Protein AF-A0A971YNJ7-F1 (afdb_monomer)

Solvent-accessible surface area (backbone atoms only — not comparable to full-atom values): 4835 Å² total; per-residue (Å²): 136,89,88,73,68,62,66,61,50,50,54,51,50,53,51,50,54,55,59,62,59,70,74,67,78,71,73,86,82,65,69,62,90,64,48,41,49,48,51,80,79,37,76,82,66,84,83,83,53,37,49,50,30,48,76,39,96,84,55,41,60,40,90,91,43,86,55,85,71,58,70,41,77,112

Nearest PDB structures (foldseek):
  1r44-assembly2_B  TM=9.311E-01  e=6.164E-02  Enterococcus faecium

Structure (mmCIF, N/CA/C/O backbone):
data_AF-A0A971YNJ7-F1
#
_entry.id   AF-A0A971YNJ7-F1
#
loop_
_atom_site.group_PDB
_atom_site.id
_atom_site.type_symbol
_atom_site.label_atom_id
_atom_site.label_alt_id
_atom_site.label_comp_id
_atom_site.label_asym_id
_atom_site.label_entity_id
_atom_site.label_seq_id
_atom_site.pdbx_PDB_ins_code
_atom_site.Cartn_x
_atom_site.Cartn_y
_atom_site.Cartn_z
_atom_site.occupancy
_atom_site.B_iso_or_equiv
_atom_site.auth_seq_id
_atom_site.auth_comp_id
_atom_site.auth_asym_id
_atom_site.auth_atom_id
_atom_site.pdbx_PDB_model_num
ATOM 1 N N . MET A 1 1 ? 19.225 -3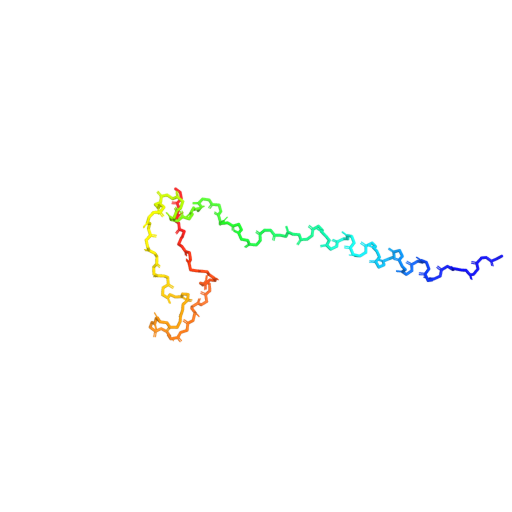6.187 50.979 1.00 40.59 1 MET A N 1
ATOM 2 C CA . MET A 1 1 ? 17.898 -36.091 50.328 1.00 40.59 1 MET A CA 1
ATOM 3 C C . MET A 1 1 ? 17.745 -34.664 49.797 1.00 40.59 1 MET A C 1
ATOM 5 O O . MET A 1 1 ? 17.605 -33.739 50.580 1.00 40.59 1 MET A O 1
ATOM 9 N N . PHE A 1 2 ? 17.970 -34.459 48.493 1.00 50.88 2 PHE A N 1
ATOM 10 C CA . PHE A 1 2 ? 18.173 -33.143 47.860 1.00 50.88 2 PHE A CA 1
ATOM 11 C C . PHE A 1 2 ? 16.852 -32.382 47.643 1.00 50.88 2 PHE A C 1
ATOM 13 O O . PHE A 1 2 ? 16.208 -32.549 46.608 1.00 50.88 2 PHE A O 1
ATOM 20 N N . VAL A 1 3 ? 16.477 -31.502 48.574 1.00 56.34 3 VAL A N 1
ATOM 21 C CA . VAL A 1 3 ? 15.315 -30.601 48.437 1.00 56.34 3 VAL A CA 1
ATOM 22 C C . VAL A 1 3 ? 15.789 -29.191 48.056 1.00 56.34 3 VAL A C 1
ATOM 24 O O . VAL A 1 3 ? 15.752 -28.257 48.841 1.00 56.34 3 VAL A O 1
ATOM 27 N N . LEU A 1 4 ? 16.289 -29.050 46.826 1.00 54.22 4 LEU A N 1
ATOM 28 C CA . LEU A 1 4 ? 16.682 -27.766 46.205 1.00 54.22 4 LEU A CA 1
ATOM 29 C C . LEU A 1 4 ? 16.072 -27.601 44.796 1.00 54.22 4 LEU A C 1
ATOM 31 O O . LEU A 1 4 ? 16.564 -26.826 43.977 1.00 54.22 4 LEU A O 1
ATOM 35 N N . LYS A 1 5 ? 15.030 -28.377 44.470 1.00 58.06 5 LYS A N 1
ATOM 36 C CA . LYS A 1 5 ? 14.694 -28.744 43.084 1.00 58.06 5 LYS A CA 1
ATOM 37 C C . LYS A 1 5 ? 13.429 -28.154 42.417 1.00 58.06 5 LYS A C 1
ATOM 39 O O . LYS A 1 5 ? 13.196 -28.563 41.288 1.00 58.06 5 LYS A O 1
ATOM 44 N N . PRO A 1 6 ? 12.656 -27.195 42.976 1.00 59.12 6 PRO A N 1
ATOM 45 C CA . PRO A 1 6 ? 11.587 -26.543 42.204 1.00 59.12 6 PRO A CA 1
ATOM 46 C C . PRO A 1 6 ? 12.022 -25.207 41.577 1.00 59.12 6 PRO A C 1
ATOM 48 O O . PRO A 1 6 ? 11.742 -24.965 40.410 1.00 59.12 6 PRO A O 1
ATOM 51 N N . ILE A 1 7 ? 12.784 -24.368 42.294 1.00 65.50 7 ILE A N 1
ATOM 52 C CA . ILE A 1 7 ? 13.144 -23.008 41.835 1.00 65.50 7 ILE A CA 1
ATOM 53 C C . ILE A 1 7 ? 14.093 -23.056 40.631 1.00 65.50 7 ILE A C 1
ATOM 55 O O . ILE A 1 7 ? 13.879 -22.367 39.641 1.00 65.50 7 ILE A O 1
ATOM 59 N N . LYS A 1 8 ? 15.112 -23.926 40.670 1.00 67.12 8 LYS A N 1
ATOM 60 C CA . LYS A 1 8 ? 16.030 -24.122 39.533 1.00 67.12 8 LYS A CA 1
ATOM 61 C C . LYS A 1 8 ? 15.299 -24.680 38.310 1.00 67.12 8 LYS A C 1
ATOM 63 O O . LYS A 1 8 ? 15.590 -24.278 37.194 1.00 67.12 8 LYS A O 1
ATOM 68 N N . SER A 1 9 ? 14.329 -25.571 38.533 1.00 71.06 9 SER A N 1
ATOM 69 C CA . SER A 1 9 ? 13.495 -26.144 37.473 1.00 71.06 9 SER A CA 1
ATOM 70 C C . SER A 1 9 ? 12.583 -25.091 36.841 1.00 71.06 9 SER A C 1
ATOM 72 O O . SER A 1 9 ? 12.425 -25.086 35.627 1.00 71.06 9 SER A O 1
ATOM 74 N N . LEU A 1 10 ? 12.033 -24.173 37.643 1.00 80.19 10 LEU A N 1
ATOM 75 C CA . LEU A 1 10 ? 11.211 -23.061 37.167 1.00 80.19 10 LEU A CA 1
ATOM 76 C C . LEU A 1 10 ? 12.029 -22.078 36.318 1.00 80.19 10 LEU A C 1
ATOM 78 O O . LEU A 1 10 ? 11.580 -21.697 35.247 1.00 80.19 10 LEU A O 1
ATOM 82 N N . VAL A 1 11 ? 13.245 -21.731 36.756 1.00 85.06 11 VAL A N 1
ATOM 83 C CA . VAL A 1 11 ? 14.163 -20.863 35.994 1.00 85.06 11 VAL A CA 1
ATOM 84 C C . VAL A 1 11 ? 14.579 -21.512 34.673 1.00 85.06 11 VAL A C 1
ATOM 86 O O . VAL A 1 11 ? 14.626 -20.850 33.644 1.00 85.06 11 VAL A O 1
ATOM 89 N N . VAL A 1 12 ? 14.852 -22.819 34.669 1.00 86.81 12 VAL A N 1
ATOM 90 C CA . VAL A 1 12 ? 15.164 -23.540 33.426 1.00 86.81 12 VAL A CA 1
ATOM 91 C C . VAL A 1 12 ? 13.961 -23.538 32.482 1.00 86.81 12 VAL A C 1
ATOM 93 O O . VAL A 1 12 ? 14.135 -23.302 31.291 1.00 86.81 12 VAL A O 1
ATOM 96 N N . LEU A 1 13 ? 12.745 -23.739 32.999 1.00 86.44 13 LEU A N 1
ATOM 97 C CA . LEU A 1 13 ? 11.527 -23.740 32.189 1.00 86.44 13 LEU A CA 1
ATOM 98 C C . LEU A 1 13 ? 11.232 -22.358 31.586 1.00 86.44 13 LEU A C 1
ATOM 100 O O . LEU A 1 13 ? 10.869 -22.271 30.415 1.00 86.44 13 LEU A O 1
ATOM 104 N N . THR A 1 14 ? 11.424 -21.280 32.353 1.00 84.44 14 THR A N 1
ATOM 105 C CA . THR A 1 14 ? 11.231 -19.910 31.856 1.00 84.44 14 THR A CA 1
ATOM 106 C C . THR A 1 14 ? 12.286 -19.525 30.826 1.00 84.44 14 THR A C 1
ATOM 108 O O . THR A 1 14 ? 11.941 -18.923 29.813 1.00 84.44 14 THR A O 1
ATOM 111 N N . VAL A 1 15 ? 13.548 -19.920 31.021 1.00 87.94 15 VAL A N 1
ATOM 112 C CA . VAL A 1 15 ? 14.613 -19.719 30.024 1.00 87.94 15 VAL A CA 1
ATOM 113 C C . VAL A 1 15 ? 14.317 -20.505 28.746 1.00 87.94 15 VAL A C 1
ATOM 115 O O . VAL A 1 15 ? 14.448 -19.955 27.656 1.00 87.94 15 VAL A O 1
ATOM 118 N N . LEU A 1 16 ? 13.859 -21.756 28.853 1.00 86.06 16 LEU A N 1
ATOM 119 C CA . LEU A 1 16 ? 13.506 -22.576 27.690 1.00 86.06 16 LEU A CA 1
ATOM 120 C C . LEU A 1 16 ? 12.327 -21.978 26.904 1.00 86.06 16 LEU A C 1
ATOM 122 O 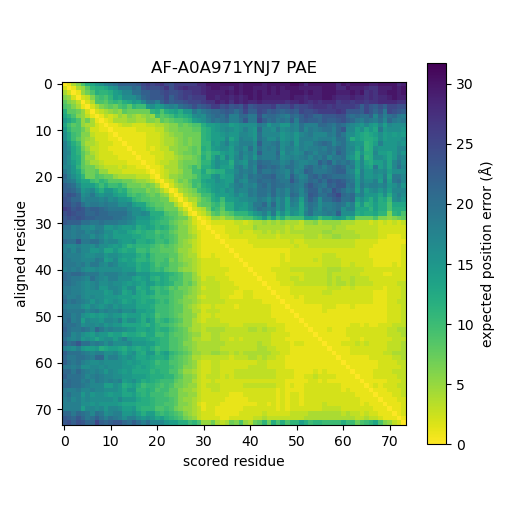O . LEU A 1 16 ? 12.371 -21.930 25.677 1.00 86.06 16 LEU A O 1
ATOM 126 N N . ALA A 1 17 ? 11.304 -21.475 27.602 1.00 84.56 17 ALA A N 1
ATOM 127 C CA . ALA A 1 17 ? 10.170 -20.790 26.984 1.00 84.56 17 ALA A CA 1
ATOM 128 C C . ALA A 1 17 ? 10.588 -19.483 26.288 1.00 84.56 17 ALA A C 1
ATOM 130 O O . ALA A 1 17 ? 10.093 -19.182 25.204 1.00 84.56 17 ALA A O 1
ATO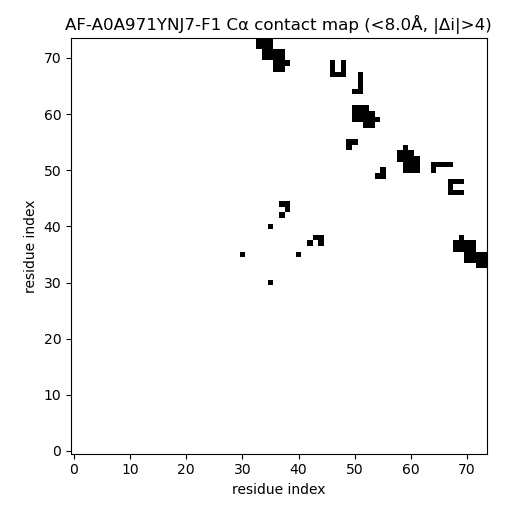M 131 N N . LEU A 1 18 ? 11.533 -18.739 26.875 1.00 83.19 18 LEU A N 1
ATOM 132 C CA . LEU A 1 18 ? 12.097 -17.534 26.269 1.00 83.19 18 LEU A CA 1
ATOM 133 C C . LEU A 1 18 ? 12.918 -17.868 25.013 1.00 83.19 18 LEU A C 1
ATOM 135 O O . LEU A 1 18 ? 12.798 -17.186 24.009 1.00 83.19 18 LEU A O 1
ATOM 139 N N . PHE A 1 19 ? 13.711 -18.942 25.024 1.00 81.00 19 PHE A N 1
ATOM 140 C CA . PHE A 1 19 ? 14.435 -19.391 23.828 1.00 81.00 19 PHE A CA 1
ATOM 141 C C . PHE A 1 19 ? 13.498 -19.892 22.721 1.00 81.00 19 PHE A C 1
ATOM 143 O O . PHE A 1 19 ? 13.770 -19.662 21.544 1.00 81.00 19 PHE A O 1
ATOM 150 N N . ALA A 1 20 ? 12.386 -20.539 23.077 1.00 80.06 20 ALA A N 1
ATOM 151 C CA . ALA A 1 20 ? 11.394 -21.005 22.112 1.00 80.06 20 ALA A CA 1
ATOM 152 C C . ALA A 1 20 ? 10.641 -19.856 21.415 1.00 80.06 20 ALA A C 1
ATOM 154 O O . ALA A 1 20 ? 10.185 -20.033 20.289 1.00 80.06 20 ALA A O 1
ATOM 155 N N . SER A 1 21 ? 10.525 -18.676 22.035 1.00 73.31 21 SER A N 1
ATOM 156 C CA . SER A 1 21 ? 9.884 -17.517 21.401 1.00 73.31 21 SER A CA 1
ATOM 157 C C . SER A 1 21 ? 10.792 -16.774 20.412 1.00 73.31 21 S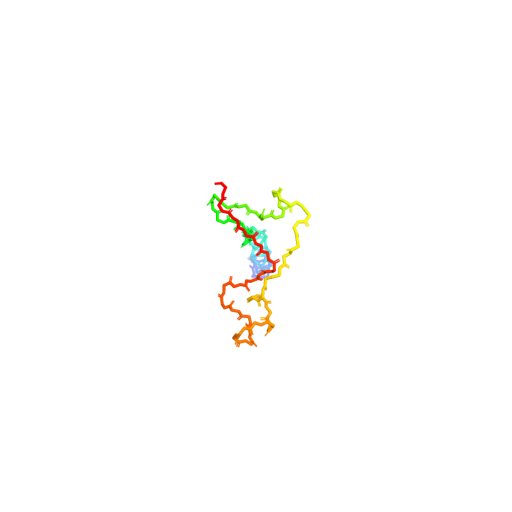ER A C 1
ATOM 159 O O . SER A 1 21 ? 10.279 -16.057 19.554 1.00 73.31 21 SER A O 1
ATOM 161 N N . LEU A 1 22 ? 12.117 -16.981 20.451 1.00 70.44 22 LEU A N 1
ATOM 162 C CA . LEU A 1 22 ? 13.057 -16.365 19.500 1.00 70.44 22 LEU A CA 1
ATOM 163 C C . LEU A 1 22 ? 12.943 -16.929 18.072 1.00 70.44 22 LEU A C 1
ATOM 165 O O . LEU A 1 22 ? 13.392 -16.280 17.130 1.00 70.44 22 LEU A O 1
ATOM 169 N N . THR A 1 23 ? 12.356 -18.113 17.883 1.00 65.19 23 THR A N 1
ATOM 170 C CA . THR A 1 23 ? 12.225 -18.747 16.558 1.00 65.19 23 THR A CA 1
ATOM 171 C C . THR A 1 23 ? 10.939 -18.365 15.821 1.00 65.19 23 THR A C 1
ATOM 173 O O . THR A 1 23 ? 10.775 -18.719 14.656 1.00 65.19 23 THR A O 1
ATOM 176 N N . ALA A 1 24 ? 10.041 -17.604 16.453 1.00 62.06 24 ALA A N 1
ATOM 177 C CA . ALA A 1 24 ? 8.736 -17.237 15.900 1.00 62.06 24 ALA A CA 1
ATOM 178 C C . ALA A 1 24 ? 8.758 -15.953 15.043 1.00 62.06 24 ALA A C 1
ATOM 180 O O . ALA A 1 24 ? 7.789 -15.194 15.029 1.00 62.06 24 ALA A O 1
ATOM 181 N N . ILE A 1 25 ? 9.844 -15.689 14.311 1.00 65.00 25 ILE A N 1
ATOM 182 C CA . ILE A 1 25 ? 9.887 -14.578 13.349 1.00 65.00 25 ILE A CA 1
ATOM 183 C C . ILE A 1 25 ? 9.234 -15.054 12.046 1.00 65.00 25 ILE A C 1
ATOM 185 O O . ILE A 1 25 ? 9.902 -15.440 11.089 1.00 65.00 25 ILE A O 1
ATOM 189 N N . SER A 1 26 ? 7.902 -15.071 12.012 1.00 63.62 26 SER A N 1
ATOM 190 C CA . SER A 1 26 ? 7.165 -15.232 10.758 1.00 63.62 26 SER A CA 1
ATOM 191 C C . SER A 1 26 ? 7.308 -13.953 9.935 1.00 63.62 26 SER A C 1
ATOM 193 O O . SER A 1 26 ? 6.969 -12.872 10.423 1.00 63.62 26 SER A O 1
ATOM 195 N N . ASN A 1 27 ? 7.772 -14.060 8.690 1.00 62.03 27 ASN A N 1
ATOM 196 C CA . ASN A 1 27 ? 7.799 -12.934 7.763 1.00 62.03 27 ASN A CA 1
ATOM 197 C C . ASN A 1 27 ? 6.371 -12.663 7.259 1.00 62.03 27 ASN A C 1
ATOM 199 O O . ASN A 1 27 ? 6.002 -13.068 6.161 1.00 62.03 27 ASN A O 1
ATOM 203 N N . GLN A 1 28 ? 5.550 -12.013 8.092 1.00 62.22 28 GLN A N 1
ATOM 204 C CA . GLN A 1 28 ? 4.157 -11.665 7.767 1.00 62.22 28 GLN A CA 1
ATOM 205 C C . GLN A 1 28 ? 4.046 -10.689 6.583 1.00 62.22 28 GLN A C 1
ATOM 207 O O . GLN A 1 28 ? 2.956 -10.452 6.086 1.00 62.22 28 GLN A O 1
ATOM 212 N N . ASN A 1 29 ? 5.177 -10.160 6.107 1.00 65.94 29 ASN A N 1
ATOM 213 C CA . ASN A 1 29 ? 5.258 -9.199 5.012 1.00 65.94 29 ASN A CA 1
ATOM 214 C C . ASN A 1 29 ? 5.726 -9.829 3.688 1.00 65.94 29 ASN A C 1
ATOM 216 O O . ASN A 1 29 ? 6.137 -9.100 2.780 1.00 65.94 29 ASN A O 1
ATOM 220 N N . ALA A 1 30 ? 5.729 -11.162 3.575 1.00 78.44 30 ALA A N 1
ATOM 221 C CA . ALA A 1 30 ? 6.031 -11.822 2.311 1.00 78.44 30 ALA A CA 1
ATOM 222 C C . ALA A 1 30 ? 4.888 -11.577 1.313 1.00 78.44 30 ALA A C 1
ATOM 224 O O . ALA A 1 30 ? 3.722 -11.820 1.619 1.00 78.44 30 ALA A O 1
ATOM 225 N N . LEU A 1 31 ? 5.230 -11.083 0.120 1.00 89.56 31 LEU A N 1
ATOM 226 C CA . LEU A 1 31 ? 4.266 -10.965 -0.970 1.00 89.56 31 LEU A CA 1
ATOM 227 C C . LEU A 1 31 ? 3.739 -12.353 -1.361 1.00 89.56 31 LEU A C 1
ATOM 229 O O . LEU A 1 31 ? 4.490 -13.329 -1.263 1.00 89.56 31 LEU A O 1
ATOM 233 N N . PRO A 1 32 ? 2.483 -12.458 -1.834 1.00 90.38 32 PRO A N 1
ATOM 234 C CA . PRO A 1 32 ? 2.006 -13.687 -2.449 1.00 90.38 32 PRO A CA 1
ATOM 235 C C . PRO A 1 32 ? 2.926 -14.116 -3.600 1.00 90.38 32 PRO A C 1
ATOM 237 O O . PRO A 1 32 ? 3.535 -13.280 -4.272 1.00 90.38 32 PRO A O 1
ATOM 240 N N . GLU A 1 33 ? 3.017 -15.424 -3.840 1.00 92.25 33 GLU A N 1
ATOM 241 C CA . GLU A 1 33 ? 3.790 -15.954 -4.964 1.00 92.25 33 GLU A CA 1
ATOM 242 C C . GLU A 1 33 ? 3.312 -15.334 -6.286 1.00 92.25 33 GLU A C 1
ATOM 244 O O . GLU A 1 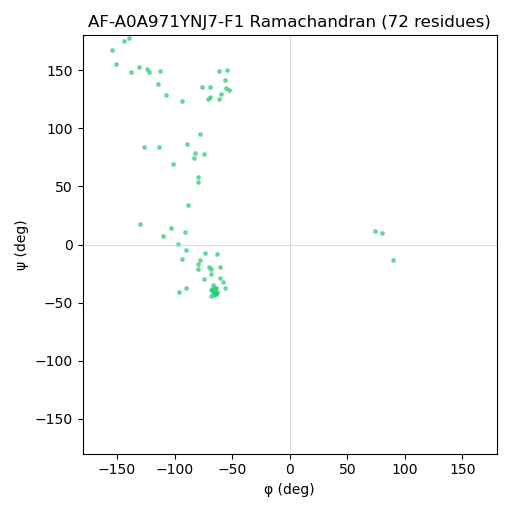33 ? 2.112 -15.205 -6.530 1.00 92.25 33 GLU A O 1
ATOM 249 N N . GLY A 1 34 ? 4.265 -14.924 -7.127 1.00 94.69 34 GLY A N 1
ATOM 250 C CA . GLY A 1 34 ? 3.978 -14.279 -8.407 1.00 94.69 34 GLY A CA 1
ATOM 251 C C . GLY A 1 34 ? 3.637 -12.791 -8.316 1.00 94.69 34 GLY A C 1
ATOM 252 O O . GLY A 1 34 ? 3.230 -12.232 -9.325 1.00 94.69 34 GLY A O 1
ATOM 253 N N . PHE A 1 35 ? 3.805 -12.138 -7.161 1.00 96.12 35 PHE A N 1
ATOM 254 C CA . PHE A 1 35 ? 3.623 -10.690 -7.019 1.00 96.12 35 PHE A CA 1
ATOM 255 C C . PHE A 1 35 ? 4.931 -9.954 -6.726 1.00 96.12 35 PHE A C 1
ATOM 257 O O . PHE A 1 35 ? 5.829 -10.456 -6.051 1.00 96.12 35 PHE A O 1
ATOM 264 N N . VAL A 1 36 ? 4.995 -8.715 -7.202 1.00 95.88 36 VAL A N 1
ATOM 265 C CA . VAL A 1 36 ? 6.130 -7.795 -7.072 1.00 95.88 36 VAL A CA 1
ATOM 266 C C . VAL A 1 36 ? 5.615 -6.396 -6.733 1.00 95.88 36 VAL A C 1
ATOM 268 O O . VAL A 1 36 ? 4.520 -6.014 -7.153 1.00 95.88 36 VAL A O 1
ATOM 271 N N . TYR A 1 37 ? 6.384 -5.612 -5.971 1.00 96.56 37 TYR A N 1
ATOM 272 C CA . TYR A 1 37 ? 6.039 -4.212 -5.733 1.00 96.56 37 TYR A CA 1
ATOM 273 C C . TYR A 1 37 ? 6.194 -3.391 -7.013 1.00 96.56 37 TYR A C 1
ATOM 275 O O . TYR A 1 37 ? 7.210 -3.461 -7.702 1.00 96.56 37 TYR A O 1
ATOM 283 N N . VAL A 1 38 ? 5.217 -2.532 -7.303 1.00 97.12 38 VAL A N 1
ATOM 284 C CA . VAL A 1 38 ? 5.268 -1.639 -8.475 1.00 97.12 38 VAL A CA 1
ATOM 285 C C . VAL A 1 38 ? 6.530 -0.769 -8.462 1.00 97.12 38 VAL A C 1
ATOM 287 O O . VAL A 1 38 ? 7.136 -0.558 -9.507 1.00 97.12 38 VAL A O 1
ATOM 290 N N . THR A 1 39 ? 6.967 -0.317 -7.285 1.00 96.88 39 THR A N 1
ATOM 291 C CA . THR A 1 39 ? 8.174 0.505 -7.106 1.00 96.88 39 THR A CA 1
ATOM 292 C C . THR A 1 39 ? 9.479 -0.237 -7.380 1.00 96.88 39 THR A C 1
ATOM 294 O O . THR A 1 39 ? 10.478 0.410 -7.670 1.00 96.88 39 THR A O 1
ATOM 297 N N . ASP A 1 40 ? 9.490 -1.570 -7.328 1.00 96.12 40 ASP A N 1
ATOM 298 C CA . ASP A 1 40 ? 10.686 -2.345 -7.679 1.00 96.12 40 ASP A CA 1
ATOM 299 C C . ASP A 1 40 ? 10.895 -2.355 -9.203 1.00 96.12 40 ASP A C 1
ATOM 301 O O . ASP A 1 40 ? 12.026 -2.400 -9.680 1.00 96.12 40 ASP A O 1
ATOM 305 N N . ILE A 1 41 ? 9.801 -2.262 -9.972 1.00 96.12 41 ILE A N 1
ATOM 306 C CA . ILE A 1 41 ? 9.811 -2.210 -11.443 1.00 96.12 41 ILE A CA 1
ATOM 307 C C . ILE A 1 41 ? 9.893 -0.763 -11.945 1.00 96.12 41 ILE A C 1
ATOM 309 O O . ILE A 1 41 ? 10.565 -0.481 -12.937 1.00 96.12 41 ILE A O 1
ATOM 313 N N . ILE A 1 42 ? 9.227 0.169 -11.259 1.00 97.19 42 ILE A N 1
ATOM 314 C CA . ILE A 1 42 ? 9.188 1.596 -11.593 1.00 97.19 42 ILE A CA 1
ATOM 315 C C . ILE A 1 42 ? 9.613 2.404 -10.354 1.00 97.19 42 ILE A C 1
ATOM 317 O O . ILE A 1 42 ? 8.755 2.907 -9.623 1.00 97.19 42 ILE A O 1
ATOM 321 N N . PRO A 1 43 ? 10.926 2.585 -10.109 1.00 97.38 43 PRO A N 1
ATOM 322 C CA . PRO A 1 43 ? 11.428 3.240 -8.893 1.00 97.38 43 PRO A CA 1
ATOM 323 C C . PRO A 1 43 ? 10.973 4.689 -8.694 1.00 97.38 43 PRO A C 1
ATOM 325 O O . PRO A 1 43 ? 11.034 5.216 -7.588 1.00 97.38 43 PRO A O 1
ATOM 328 N N . THR A 1 44 ? 10.526 5.352 -9.761 1.00 97.81 44 THR A N 1
ATOM 329 C CA . THR A 1 44 ? 10.058 6.744 -9.741 1.00 97.81 44 THR A CA 1
ATOM 330 C C . THR A 1 44 ? 8.539 6.878 -9.634 1.00 97.81 44 THR A C 1
ATOM 332 O O . THR A 1 44 ? 8.033 8.004 -9.620 1.00 97.81 44 THR A O 1
ATOM 335 N N . ALA A 1 45 ? 7.802 5.762 -9.562 1.00 97.19 45 ALA A N 1
ATOM 336 C CA . ALA A 1 45 ? 6.350 5.776 -9.453 1.00 97.19 45 ALA A CA 1
ATOM 337 C C . ALA A 1 45 ? 5.898 6.525 -8.191 1.00 97.19 45 ALA A C 1
ATOM 339 O O . ALA A 1 45 ? 6.348 6.245 -7.082 1.00 97.19 45 ALA A O 1
ATOM 340 N N . GLN A 1 46 ? 4.967 7.459 -8.370 1.00 97.75 46 GLN A N 1
ATOM 341 C CA . GLN A 1 46 ? 4.259 8.113 -7.275 1.00 97.75 46 GLN A CA 1
ATOM 342 C C . GLN A 1 46 ? 2.956 7.351 -7.033 1.00 97.75 46 GLN A C 1
ATOM 344 O O . GLN A 1 46 ? 2.171 7.166 -7.963 1.00 97.75 46 GLN A O 1
ATOM 349 N N . LEU A 1 47 ? 2.741 6.879 -5.805 1.00 97.19 47 LEU A N 1
ATOM 350 C CA . LEU A 1 47 ? 1.574 6.074 -5.446 1.00 97.19 47 LEU A CA 1
ATOM 351 C C . LEU A 1 47 ? 0.594 6.881 -4.594 1.00 97.19 47 LEU A C 1
ATOM 353 O O . LEU A 1 47 ? 0.966 7.416 -3.553 1.00 97.19 47 LEU A O 1
ATOM 357 N N . GLU A 1 48 ? -0.678 6.887 -4.992 1.00 97.06 48 GLU A N 1
ATOM 358 C CA . GLU A 1 48 ? -1.786 7.401 -4.181 1.00 97.06 48 GLU A CA 1
ATOM 359 C C . GLU A 1 48 ? -2.725 6.246 -3.795 1.00 97.06 48 GLU A C 1
ATOM 361 O O . GLU A 1 48 ? -3.731 5.968 -4.449 1.00 97.06 48 GLU A O 1
ATOM 366 N N . ILE A 1 49 ? -2.386 5.531 -2.719 1.00 97.69 49 ILE A N 1
ATOM 367 C CA . ILE A 1 49 ? -3.181 4.398 -2.220 1.00 97.69 49 ILE A CA 1
ATOM 368 C C . ILE A 1 49 ? -4.320 4.924 -1.336 1.00 97.69 49 ILE A C 1
ATOM 370 O O . ILE A 1 49 ? -4.268 4.850 -0.111 1.00 97.69 49 ILE A O 1
ATOM 374 N N . ARG A 1 50 ? -5.359 5.498 -1.954 1.00 97.88 50 ARG A N 1
ATOM 375 C CA . ARG A 1 50 ? -6.457 6.193 -1.242 1.00 97.88 50 ARG A CA 1
ATOM 376 C C . ARG A 1 50 ? -7.195 5.304 -0.237 1.00 97.88 50 ARG A C 1
ATOM 378 O O . ARG A 1 50 ? -7.625 5.770 0.809 1.00 97.88 50 ARG A O 1
ATOM 385 N N . TYR A 1 51 ? -7.304 4.009 -0.519 1.00 98.19 51 TYR A N 1
ATOM 386 C CA . TYR A 1 51 ? -7.945 3.052 0.384 1.00 98.19 51 TYR A CA 1
ATOM 387 C C . TYR A 1 51 ? -7.117 2.704 1.635 1.00 98.19 51 TYR A C 1
ATOM 389 O O . TYR A 1 51 ? -7.661 2.099 2.553 1.00 98.19 51 TYR A O 1
ATOM 397 N N . PHE A 1 52 ? -5.858 3.157 1.721 1.00 97.88 52 PHE A N 1
ATOM 398 C CA . PHE A 1 52 ? -5.035 3.143 2.940 1.00 97.88 52 PHE A CA 1
ATOM 399 C C . PHE A 1 52 ? -5.175 4.442 3.776 1.00 97.88 52 PHE A C 1
ATOM 401 O O . PHE A 1 52 ? -4.414 4.687 4.705 1.00 97.88 52 PHE A O 1
ATOM 408 N N . SER A 1 53 ? -6.129 5.324 3.483 1.00 97.50 53 SER A N 1
ATOM 409 C CA . SER A 1 53 ? -6.368 6.528 4.296 1.00 97.50 53 SER A CA 1
ATOM 410 C C . SER A 1 53 ? -7.855 6.808 4.463 1.00 97.50 53 SER A C 1
ATOM 412 O O . SER A 1 53 ? -8.687 6.084 3.932 1.00 97.50 53 SER A O 1
ATOM 414 N N . ASP A 1 54 ? -8.207 7.848 5.210 1.00 97.44 54 ASP A N 1
ATOM 415 C CA . ASP A 1 54 ? -9.568 8.389 5.285 1.00 97.44 54 ASP A CA 1
ATOM 416 C C . ASP A 1 54 ? -9.935 9.256 4.063 1.00 97.44 54 ASP A C 1
ATOM 418 O O . ASP A 1 54 ? -11.113 9.509 3.814 1.00 97.44 54 ASP A O 1
ATOM 422 N N . ASN A 1 55 ? -8.954 9.651 3.242 1.00 97.56 55 ASN A N 1
ATOM 423 C CA . ASN A 1 55 ? -9.152 10.402 2.002 1.00 97.56 55 ASN A CA 1
ATOM 424 C C . 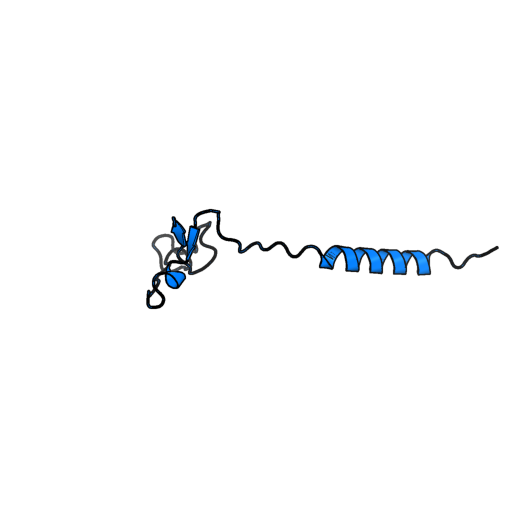ASN A 1 55 ? -9.592 9.492 0.841 1.00 97.56 55 ASN A C 1
ATOM 426 O O . ASN A 1 55 ? -8.958 9.414 -0.217 1.00 97.56 55 ASN A O 1
ATOM 430 N N . ASN A 1 56 ? -10.708 8.797 1.033 1.00 97.81 56 ASN A N 1
ATOM 431 C CA . ASN A 1 56 ? -11.395 8.033 0.002 1.00 97.81 56 ASN A CA 1
ATOM 432 C C . ASN A 1 56 ? -12.917 8.123 0.193 1.00 97.81 56 ASN A C 1
ATOM 434 O O . ASN A 1 56 ? -13.402 8.704 1.156 1.00 97.81 56 ASN A O 1
ATOM 438 N N . PHE A 1 57 ? -13.686 7.552 -0.733 1.00 98.06 57 PHE A N 1
ATOM 439 C CA . PHE A 1 57 ? -15.151 7.633 -0.716 1.00 98.06 57 PHE A CA 1
ATOM 440 C C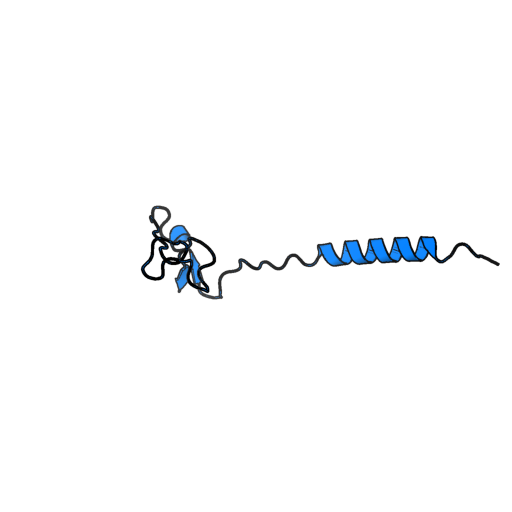 . PHE A 1 57 ? -15.808 7.026 0.540 1.00 98.06 57 PHE A C 1
ATOM 442 O O . PHE A 1 57 ? -16.874 7.473 0.950 1.00 98.06 57 PHE A O 1
ATOM 449 N N . VAL A 1 58 ? -15.177 6.023 1.155 1.00 98.06 58 VAL A N 1
ATOM 450 C CA . VAL A 1 58 ? -15.655 5.342 2.369 1.00 98.06 58 VAL A CA 1
ATOM 451 C C . VAL A 1 58 ? -15.354 6.165 3.631 1.00 98.06 58 VAL A C 1
ATOM 453 O O . VAL A 1 58 ? -16.004 5.972 4.654 1.00 98.06 58 VAL A O 1
ATOM 456 N N . GLY A 1 59 ? -14.390 7.093 3.578 1.00 98.25 59 GLY A N 1
ATOM 457 C CA . GLY A 1 59 ? -14.005 7.930 4.722 1.00 98.25 59 GLY A CA 1
ATOM 458 C C . GLY A 1 59 ? -13.195 7.204 5.804 1.00 98.25 59 GLY A C 1
ATOM 459 O O . GLY A 1 59 ? -13.032 7.719 6.906 1.00 98.25 59 GLY A O 1
ATOM 460 N N . THR A 1 60 ? -12.710 5.992 5.528 1.00 98.19 60 THR A N 1
ATOM 461 C CA . THR A 1 60 ? -11.859 5.209 6.435 1.00 98.19 60 THR A CA 1
ATOM 462 C C . THR A 1 60 ? -10.985 4.235 5.645 1.00 98.19 60 THR A C 1
ATOM 464 O O . THR A 1 60 ? -11.233 4.007 4.456 1.00 98.19 60 THR A O 1
ATOM 467 N N . VAL A 1 61 ? -9.980 3.649 6.300 1.00 98.25 61 VAL A N 1
ATOM 468 C CA . VAL A 1 61 ? -9.127 2.612 5.706 1.00 98.25 61 VAL A CA 1
ATOM 469 C C . VAL A 1 61 ? -9.988 1.411 5.327 1.00 98.25 61 VAL A C 1
ATOM 471 O O . VAL A 1 61 ? -10.719 0.862 6.154 1.00 98.25 61 VAL A O 1
ATOM 474 N N . VAL A 1 62 ? -9.907 1.001 4.064 1.00 98.31 62 VAL A N 1
ATOM 475 C CA . VAL A 1 62 ? -10.650 -0.159 3.570 1.00 98.31 62 VAL A CA 1
ATOM 476 C C . VAL A 1 62 ? -9.964 -1.429 4.061 1.00 98.31 62 VAL A C 1
ATOM 478 O O . VAL A 1 62 ? -8.744 -1.563 3.984 1.00 98.31 62 VAL A O 1
ATOM 481 N N . TYR A 1 63 ? -10.753 -2.384 4.551 1.00 97.44 63 TYR A N 1
ATOM 482 C CA . TYR A 1 63 ? -10.241 -3.675 5.005 1.00 97.44 63 TYR A CA 1
ATOM 483 C C . TYR A 1 63 ? -9.370 -4.352 3.929 1.00 97.44 63 TYR A C 1
ATOM 485 O O . TYR A 1 63 ? -9.754 -4.412 2.761 1.00 97.44 63 TYR A O 1
ATOM 493 N N . GLY A 1 64 ? -8.195 -4.848 4.331 1.00 93.88 64 GLY A N 1
ATOM 494 C CA . GLY A 1 64 ? -7.191 -5.449 3.444 1.00 93.88 64 GLY A CA 1
ATOM 495 C C . GLY A 1 64 ? -6.164 -4.466 2.863 1.00 93.88 64 GLY A C 1
ATOM 496 O O . GLY A 1 64 ? -5.129 -4.902 2.365 1.00 93.88 64 GLY A O 1
ATOM 497 N N . TYR A 1 65 ? -6.384 -3.151 2.966 1.00 96.19 65 TYR A N 1
ATOM 498 C CA . TYR A 1 65 ? -5.362 -2.148 2.649 1.00 96.19 65 TYR A CA 1
ATOM 499 C C . TYR A 1 65 ? -4.533 -1.840 3.897 1.00 96.19 65 TYR A C 1
ATOM 501 O O . TYR A 1 65 ? -4.822 -0.909 4.641 1.00 96.19 65 TYR A O 1
ATOM 509 N N . GLU A 1 66 ? -3.495 -2.643 4.130 1.00 93.75 66 GLU A N 1
ATOM 510 C CA . GLU A 1 66 ? -2.673 -2.582 5.352 1.00 93.75 66 GLU A CA 1
ATOM 511 C C . GLU A 1 66 ? -1.421 -1.698 5.216 1.00 93.75 66 GLU A C 1
ATOM 513 O O . GLU A 1 66 ? -0.778 -1.368 6.212 1.00 93.75 66 GLU A O 1
ATOM 518 N N . ALA A 1 67 ? -1.065 -1.288 3.993 1.00 94.94 67 ALA A N 1
ATOM 519 C CA . ALA A 1 67 ? 0.097 -0.446 3.721 1.00 94.94 67 ALA A CA 1
ATOM 520 C C . ALA A 1 67 ? -0.108 0.440 2.474 1.00 94.94 67 ALA A C 1
ATOM 522 O O . ALA A 1 67 ? -0.829 0.045 1.553 1.00 94.94 67 ALA A O 1
ATOM 523 N N . PRO A 1 68 ? 0.586 1.593 2.365 1.00 95.94 68 PRO A N 1
ATOM 524 C CA . PRO A 1 68 ? 0.545 2.465 1.192 1.00 95.94 68 PRO A CA 1
ATOM 525 C C . PRO A 1 68 ? 1.456 1.931 0.072 1.00 95.94 68 PRO A C 1
ATOM 527 O O . PRO A 1 68 ? 2.356 2.621 -0.404 1.00 95.94 68 PRO A O 1
ATOM 530 N N . LYS A 1 69 ? 1.265 0.670 -0.325 1.00 95.62 69 LYS A N 1
ATOM 531 C CA . LYS A 1 69 ? 2.059 -0.015 -1.354 1.00 95.62 69 LYS A CA 1
ATOM 532 C C . LYS A 1 69 ? 1.156 -0.552 -2.460 1.00 95.62 69 LYS A C 1
ATOM 534 O O . LYS A 1 69 ? 0.009 -0.908 -2.213 1.00 95.62 69 LYS A O 1
ATOM 539 N N . ALA A 1 70 ? 1.700 -0.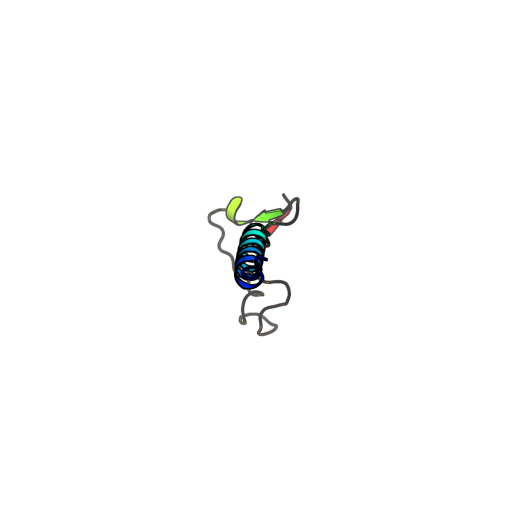642 -3.670 1.00 96.19 70 ALA A N 1
ATOM 540 C CA . ALA A 1 70 ? 1.059 -1.299 -4.801 1.00 96.19 70 ALA A CA 1
ATOM 541 C C . ALA A 1 70 ? 1.865 -2.535 -5.207 1.00 96.19 70 ALA A C 1
ATOM 543 O O . ALA A 1 70 ? 3.097 -2.482 -5.258 1.00 96.19 70 ALA A O 1
ATOM 544 N N . ILE A 1 71 ? 1.161 -3.622 -5.514 1.00 95.62 71 ILE A N 1
ATOM 545 C CA . ILE A 1 71 ? 1.737 -4.867 -6.024 1.00 95.62 71 ILE A CA 1
ATOM 546 C C . ILE A 1 71 ? 1.102 -5.199 -7.371 1.00 95.62 71 ILE A C 1
ATOM 548 O O . ILE A 1 71 ? -0.067 -4.884 -7.594 1.00 95.62 71 ILE A O 1
ATOM 552 N N . GLN A 1 72 ? 1.862 -5.834 -8.253 1.00 94.75 72 GLN A N 1
ATOM 553 C CA . GLN A 1 72 ? 1.366 -6.358 -9.523 1.00 94.75 72 GLN A CA 1
ATOM 554 C C . GLN A 1 72 ? 1.824 -7.807 -9.708 1.00 94.75 72 GLN A C 1
ATOM 556 O O . GLN A 1 72 ? 2.862 -8.176 -9.147 1.00 94.75 72 GLN A O 1
ATOM 561 N N . PRO A 1 73 ? 1.072 -8.626 -10.462 1.00 94.81 73 PRO A N 1
ATOM 562 C CA . PRO A 1 73 ? 1.575 -9.906 -10.935 1.00 94.81 73 PRO A CA 1
ATOM 563 C C . PRO A 1 73 ? 2.868 -9.711 -11.738 1.00 94.81 73 PRO A C 1
ATOM 565 O O . PRO A 1 73 ? 2.985 -8.723 -12.469 1.00 94.81 73 PRO A O 1
ATOM 568 N N . LEU A 1 74 ? 3.822 -10.626 -11.569 1.00 83.94 74 LEU A N 1
ATOM 569 C CA . LEU A 1 74 ? 5.046 -10.701 -12.370 1.00 83.94 74 LEU A CA 1
ATOM 570 C C . LEU A 1 74 ? 4.738 -11.099 -13.822 1.00 83.94 74 LEU A C 1
ATOM 572 O O . LEU A 1 74 ? 3.868 -11.979 -14.019 1.00 83.94 74 LEU A O 1
#

Foldseek 3Di:
DDPPPDVVVVVVVVVVVVVVVVVPPDPPVDDPPQKDWPCVVVVPDDADPCLCQCNDPVSGRDPPCPDSTDMDGD

Secondary structure (DSSP, 8-state):
----TTHHHHHHHHHHHHHHHTT----TTPPPTTEEEHHHH-TT-----GGGSSSSTTSSPPTT--SS--EEE-

Radius of gyration: 23.54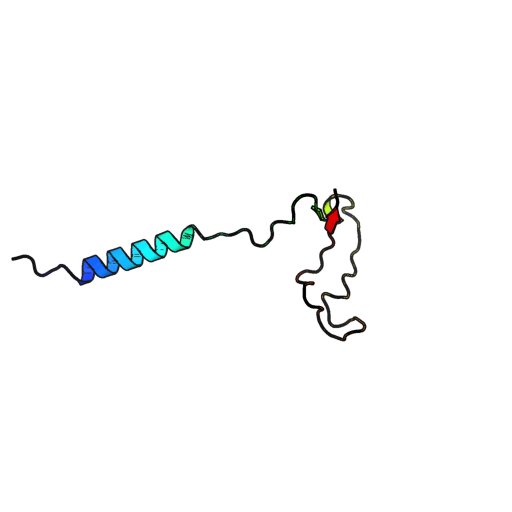 Å; Cα contacts (8 Å, |Δi|>4): 54; chains: 1; bounding box: 34×46×63 Å

Mean predicted aligned error: 10.16 Å

Sequence (74 aa):
MFVLKPIKSLVVLTVLALFASLTAISNQNALPEGFVYVTDIIPTAQLEIRYFSDNNFVGTVVYGYEAPKAIQPL

pLDDT: mean 85.73, std 14.95, range [40.59, 98.31]